Protein AF-A0AAQ3N7V8-F1 (afdb_monomer)

Organism: Vigna mungo (NCBI:txid3915)

Secondary structure (DSSP, 8-state):
-EEEEEE-EETTEE-HHHHHHHHHHHTSS-TT-EEEEEEEE-SHHHHHHHHHHHHH-T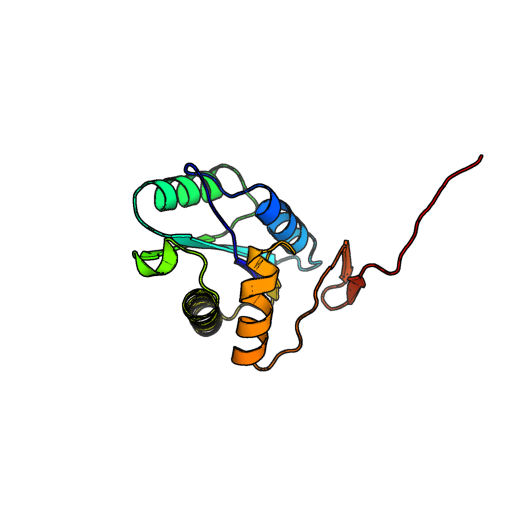TEEEEEEEE-GGGSS--HHHHHHHHHHHHHHH--SEEEE-SSHHHHHHHHHHHHHHT-----SEEEESSSS-EEE----------

pLDDT: mean 84.27, std 18.39, range [25.31, 98.38]

Sequence (143 aa):
GSTLVVAEHEGGVIKPPSLSALAAATCLPDPDSSVSVLLAGSGPSLHQAASHAASSYPSISKVLVADSDKFKNPLAEPWAKLVHLVQHSGGYSHIFAAANSFGKNIMPRVAALLDVSPITDVTGISDSNTFVRYDVLCFLSMF

InterPro domains:
  IPR001308 Electron transfer flavoprotein alpha subunit/FixB [PTHR43153] (2-133)
  IPR014729 Rossmann-like alpha/beta/alpha sandwich fold [G3DSA:3.40.50.620] (1-135)
  IPR014730 Electron transfer flavoprotein, alpha/beta-subunit, N-terminal [PF01012] (3-133)
  IPR014730 Electron transfer flavoprotein, alpha/beta-subunit, N-terminal [SM00893] (3-143)
  IPR033947 Electron transfer flavoprotein, alpha subunit, N-terminal [cd01715] (2-134)

Mean predicted aligned error: 7.11 Å

Nearest PDB structures (foldseek):
  1t9g-assembly1_R  TM=9.586E-01  e=3.175E-08  Homo sapiens
  6fah-assembly1_E  TM=7.220E-01  e=8.122E-03  Acetobacterium woodii DSM 1030
  6dqp-assembly1_A  TM=6.161E-01  e=7.261E-01  Escherichia coli K-12
  8vh8-assembly2_B  TM=5.686E-01  e=1.138E+00  Pasteurella multocida

Solvent-accessible surface area (backbone atoms only — not comparable to full-atom values): 8236 Å² total; per-residue (Å²): 79,40,33,36,29,52,40,51,68,55,97,28,29,66,36,72,62,31,50,57,21,48,53,55,63,68,60,48,84,45,98,64,59,41,32,33,36,40,42,63,17,46,63,69,48,44,58,38,16,47,54,43,44,61,72,74,35,85,73,44,74,41,74,45,76,46,78,35,74,83,36,67,51,92,48,39,69,66,50,20,53,49,53,50,51,51,39,74,76,65,65,50,76,41,80,37,45,23,85,45,74,66,31,65,54,23,47,65,54,31,21,62,76,68,76,48,86,78,85,71,63,65,79,45,68,81,48,87,87,41,69,40,57,84,70,92,74,87,79,80,81,90,122

Foldseek 3Di:
DEEEQEFEFDQLATDPLSVVQVVQQVQAPDPPYAYEYEFEAADDSRVSHQVCCVPVDVSHPYYHYHHDNVPNDLQQVVLLVVVLVCCVVPVGPYYTYGLDPSCVSHVVSNCVSVVHDDDHQFPDDPHNPDTDHDDDDPDDDPD

Structure (mmCIF, N/CA/C/O backbone):
data_AF-A0AAQ3N7V8-F1
#
_entry.id   AF-A0AAQ3N7V8-F1
#
loop_
_atom_site.group_PDB
_atom_site.id
_atom_site.type_symbol
_atom_site.label_atom_id
_atom_site.label_alt_id
_atom_site.label_comp_id
_atom_site.label_asym_id
_atom_site.label_entity_id
_atom_site.label_seq_id
_atom_site.pdbx_PDB_ins_code
_atom_site.Cartn_x
_atom_site.Cartn_y
_atom_site.Cartn_z
_atom_site.occupancy
_atom_site.B_iso_or_equiv
_atom_site.auth_seq_id
_atom_site.auth_comp_id
_atom_site.auth_asym_id
_atom_site.auth_atom_id
_atom_site.pdbx_PDB_model_num
ATOM 1 N N . GLY A 1 1 ? -5.175 -4.094 16.296 1.00 70.12 1 GLY A N 1
ATOM 2 C CA . GLY A 1 1 ? -5.303 -4.534 14.885 1.00 70.12 1 GLY A CA 1
ATOM 3 C C . GLY A 1 1 ? -4.104 -4.059 14.079 1.00 70.12 1 GLY A C 1
ATOM 4 O O . GLY A 1 1 ? -3.515 -3.052 14.434 1.00 70.12 1 GLY A O 1
ATOM 5 N N . SER A 1 2 ? -3.675 -4.747 13.019 1.00 85.88 2 SER A N 1
ATOM 6 C CA . SER A 1 2 ? -2.530 -4.289 12.205 1.00 85.88 2 SER A CA 1
ATOM 7 C C . SER A 1 2 ? -2.995 -3.685 10.880 1.00 85.88 2 SER A C 1
ATOM 9 O O . SER A 1 2 ? -3.843 -4.257 10.189 1.00 85.88 2 SER A O 1
ATOM 11 N N . THR A 1 3 ? -2.424 -2.541 10.512 1.00 91.38 3 THR A N 1
ATOM 12 C CA . THR A 1 3 ? -2.767 -1.801 9.294 1.00 91.38 3 THR A CA 1
ATOM 13 C C . THR A 1 3 ? -1.551 -1.677 8.387 1.00 91.38 3 THR A C 1
ATOM 15 O O . THR A 1 3 ? -0.462 -1.322 8.839 1.00 91.38 3 THR A O 1
ATOM 18 N N . LEU A 1 4 ? -1.739 -1.948 7.098 1.00 94.94 4 LEU A N 1
ATOM 19 C CA . LEU A 1 4 ? -0.735 -1.750 6.061 1.00 94.94 4 LEU A CA 1
ATOM 20 C C . LEU A 1 4 ? -1.053 -0.488 5.261 1.00 94.94 4 LEU A C 1
ATOM 22 O O . LEU A 1 4 ? -2.127 -0.373 4.681 1.00 94.94 4 LEU A O 1
ATOM 26 N N . VAL A 1 5 ? -0.104 0.434 5.167 1.00 96.00 5 VAL A N 1
ATOM 27 C CA . VAL A 1 5 ? -0.179 1.598 4.282 1.00 96.00 5 VAL A CA 1
ATOM 28 C C . VAL A 1 5 ? 0.745 1.358 3.094 1.00 96.00 5 VAL A C 1
ATOM 30 O O . VAL A 1 5 ? 1.958 1.232 3.252 1.00 96.00 5 VAL A O 1
ATOM 33 N N . VAL A 1 6 ? 0.177 1.300 1.894 1.00 97.31 6 VAL A N 1
ATOM 34 C CA . VAL A 1 6 ? 0.920 1.219 0.634 1.00 97.31 6 VAL A CA 1
ATOM 35 C C . VAL A 1 6 ? 1.255 2.643 0.198 1.00 97.31 6 VAL A C 1
ATOM 37 O O . VAL A 1 6 ? 0.356 3.429 -0.116 1.00 97.31 6 VAL A O 1
ATOM 40 N N . ALA A 1 7 ? 2.541 2.988 0.214 1.00 96.56 7 ALA A N 1
ATOM 41 C CA . ALA A 1 7 ? 3.004 4.356 0.021 1.00 96.56 7 ALA A CA 1
ATOM 42 C C . ALA A 1 7 ? 3.915 4.505 -1.202 1.00 96.56 7 ALA A C 1
ATOM 44 O O . ALA A 1 7 ? 4.650 3.596 -1.589 1.00 96.56 7 ALA A O 1
ATOM 45 N N . GLU A 1 8 ? 3.875 5.698 -1.786 1.00 94.81 8 GLU A N 1
ATOM 46 C CA .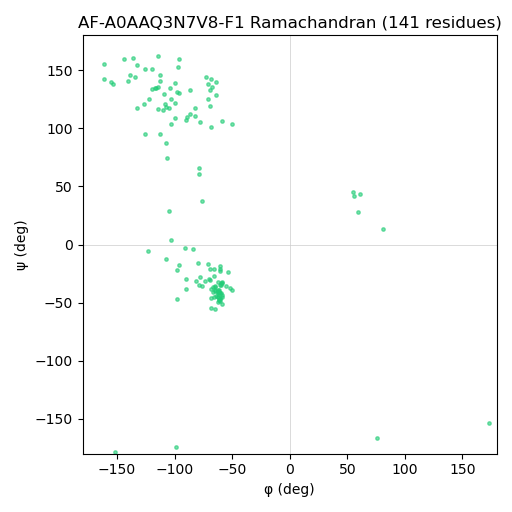 GLU A 1 8 ? 4.786 6.128 -2.838 1.00 94.81 8 GLU A CA 1
ATOM 47 C C . GLU A 1 8 ? 5.926 6.943 -2.242 1.00 94.81 8 GLU A C 1
ATOM 49 O O . GLU A 1 8 ? 5.757 7.636 -1.235 1.00 94.81 8 GLU A O 1
ATOM 54 N N . HIS A 1 9 ? 7.070 6.931 -2.918 1.00 95.94 9 HIS A N 1
ATOM 55 C CA . HIS A 1 9 ? 8.207 7.761 -2.560 1.00 95.94 9 HIS A CA 1
ATOM 56 C C . HIS A 1 9 ? 8.793 8.468 -3.782 1.00 95.94 9 HIS A C 1
ATOM 58 O O . HIS A 1 9 ? 8.673 8.001 -4.913 1.00 95.94 9 HIS A O 1
ATOM 64 N N . GLU A 1 10 ? 9.443 9.601 -3.545 1.00 94.56 10 GLU A N 1
ATOM 65 C CA . GLU A 1 10 ? 10.148 10.393 -4.551 1.00 94.56 10 GLU A CA 1
ATOM 66 C C . GLU A 1 10 ? 11.239 11.207 -3.853 1.00 94.56 10 GLU A C 1
ATOM 68 O O . GLU A 1 10 ? 11.037 11.679 -2.738 1.00 94.56 10 GLU A O 1
ATOM 73 N N . GLY A 1 11 ? 12.422 11.331 -4.461 1.00 94.19 11 GLY A N 1
ATOM 74 C CA . GLY A 1 11 ? 13.503 12.152 -3.898 1.00 94.19 11 GLY A CA 1
ATOM 75 C C . GLY A 1 11 ? 13.970 11.740 -2.494 1.00 94.19 11 GLY A C 1
ATOM 76 O O . GLY A 1 11 ? 14.422 12.587 -1.733 1.00 94.19 11 GLY A O 1
ATOM 77 N N . GLY A 1 12 ? 13.840 10.461 -2.129 1.00 96.69 12 GLY A N 1
ATOM 78 C CA . GLY A 1 12 ? 14.243 9.982 -0.803 1.00 96.69 12 GLY A CA 1
ATOM 79 C C . GLY A 1 12 ? 13.233 10.231 0.318 1.00 96.69 12 GLY A C 1
ATOM 80 O O . GLY A 1 12 ? 13.591 10.064 1.479 1.00 96.69 12 GLY A O 1
ATOM 81 N N . VAL A 1 13 ? 11.988 10.603 0.002 1.00 96.75 13 VAL A N 1
ATOM 82 C CA . VAL A 1 13 ? 10.914 10.816 0.988 1.00 96.75 13 VAL A CA 1
ATOM 83 C C . VAL A 1 13 ? 9.594 10.201 0.525 1.00 96.75 13 VAL A C 1
ATOM 85 O O . VAL A 1 13 ? 9.400 9.947 -0.663 1.00 96.75 13 VAL A O 1
ATOM 88 N N . ILE A 1 14 ? 8.673 9.960 1.461 1.00 95.38 14 ILE A N 1
ATOM 89 C CA . ILE A 1 14 ? 7.299 9.554 1.138 1.00 95.38 14 ILE A CA 1
ATOM 90 C C . ILE A 1 14 ? 6.586 10.721 0.446 1.00 95.38 14 ILE A C 1
ATOM 92 O O . ILE A 1 14 ? 6.676 11.866 0.893 1.00 95.38 14 ILE A O 1
ATOM 96 N N . LYS A 1 15 ? 5.850 10.443 -0.634 1.00 94.69 15 LYS A N 1
ATOM 97 C CA . LYS A 1 15 ? 5.093 11.484 -1.336 1.00 94.69 15 LYS A CA 1
ATOM 98 C C . LYS A 1 15 ? 3.935 11.986 -0.463 1.00 94.69 15 LYS A C 1
ATOM 100 O O . LYS A 1 15 ? 3.249 11.171 0.157 1.00 94.69 15 LYS A O 1
ATOM 105 N N . PRO A 1 16 ? 3.620 13.295 -0.486 1.00 92.00 16 PRO A N 1
ATOM 106 C CA . PRO A 1 16 ? 2.562 13.870 0.346 1.00 92.00 16 PRO A CA 1
ATOM 107 C C . PRO A 1 16 ? 1.201 13.147 0.296 1.00 92.00 16 PRO A C 1
ATOM 109 O O . PRO A 1 16 ? 0.610 12.969 1.359 1.00 92.00 16 PRO A O 1
ATOM 112 N N . PRO A 1 17 ? 0.700 12.647 -0.858 1.00 89.75 17 PRO A N 1
ATOM 113 C CA . PRO A 1 17 ? -0.573 11.921 -0.894 1.00 89.75 17 PRO A CA 1
ATOM 114 C C . PRO A 1 17 ? -0.612 10.671 -0.003 1.00 89.75 17 PRO A C 1
ATOM 116 O O . PRO A 1 17 ? -1.658 10.342 0.553 1.00 89.75 17 PRO A O 1
ATOM 119 N N . SER A 1 18 ? 0.516 9.977 0.174 1.00 92.31 18 SER A N 1
ATOM 120 C CA . SER A 1 18 ? 0.593 8.793 1.036 1.00 92.31 18 SER A CA 1
ATOM 121 C C . SER A 1 18 ? 0.453 9.136 2.523 1.00 92.31 18 SER A C 1
ATOM 123 O O . SER A 1 18 ? 0.048 8.278 3.305 1.00 92.31 18 SER A O 1
ATOM 125 N N . LEU A 1 19 ? 0.705 10.389 2.916 1.00 90.69 19 LEU A N 1
ATOM 126 C CA . LEU A 1 19 ? 0.503 10.847 4.292 1.00 90.69 19 LEU A CA 1
ATOM 127 C C . LEU A 1 19 ? -0.980 10.904 4.665 1.00 90.69 19 LEU A C 1
ATOM 129 O O . LEU A 1 19 ? -1.320 10.644 5.814 1.00 90.69 19 LEU A O 1
ATOM 133 N N . SER A 1 20 ? -1.875 11.161 3.707 1.00 89.19 20 SER A N 1
ATOM 134 C CA . SER A 1 20 ? -3.321 11.088 3.949 1.00 89.19 20 SER A CA 1
ATOM 135 C C . SER A 1 20 ? -3.768 9.661 4.276 1.00 89.19 20 SER A C 1
ATOM 137 O O . SER A 1 20 ? -4.585 9.462 5.170 1.00 89.19 20 SER A O 1
ATOM 139 N N . ALA A 1 21 ? -3.196 8.658 3.601 1.00 89.00 21 ALA A N 1
ATOM 140 C CA . ALA A 1 21 ? -3.457 7.251 3.904 1.00 89.00 21 ALA A CA 1
ATOM 141 C C . ALA A 1 21 ? -2.883 6.842 5.270 1.00 89.00 21 ALA A C 1
ATOM 143 O O . ALA A 1 21 ? -3.533 6.112 6.014 1.00 89.00 21 ALA A O 1
ATOM 144 N N . LEU A 1 22 ? -1.697 7.352 5.622 1.00 90.56 22 LEU A N 1
ATOM 145 C CA . LEU A 1 22 ? -1.104 7.160 6.946 1.00 90.56 22 LEU A CA 1
ATOM 146 C C . LEU A 1 22 ? -1.966 7.783 8.053 1.00 90.56 22 LEU A C 1
ATOM 148 O O . LEU A 1 22 ? -2.229 7.129 9.056 1.00 90.56 22 LEU A O 1
ATOM 152 N N . ALA A 1 23 ? -2.449 9.011 7.857 1.00 88.69 23 ALA A N 1
ATOM 153 C CA . ALA A 1 23 ? -3.343 9.672 8.803 1.00 88.69 23 ALA A CA 1
ATOM 154 C C . ALA A 1 23 ? -4.647 8.880 8.985 1.00 88.69 23 ALA A C 1
ATOM 156 O O . ALA A 1 23 ? -5.044 8.601 10.114 1.00 88.69 23 ALA A O 1
ATOM 157 N N . ALA A 1 24 ? -5.263 8.427 7.888 1.00 85.62 24 ALA A N 1
ATOM 158 C CA . ALA A 1 24 ? -6.453 7.582 7.948 1.00 85.62 24 ALA A CA 1
ATOM 159 C C . ALA A 1 24 ? -6.198 6.280 8.728 1.00 85.62 24 ALA A C 1
ATOM 161 O O . ALA A 1 24 ? -6.992 5.921 9.593 1.00 85.62 24 ALA A O 1
ATOM 162 N N . ALA A 1 25 ? -5.059 5.619 8.501 1.00 86.88 25 ALA A N 1
ATOM 163 C CA . ALA A 1 25 ? -4.684 4.411 9.235 1.00 86.88 25 ALA A CA 1
ATOM 164 C C . ALA A 1 25 ? -4.599 4.634 10.757 1.00 86.88 25 ALA A C 1
ATOM 166 O O . ALA A 1 25 ? -4.934 3.728 11.517 1.00 86.88 25 ALA A O 1
ATOM 167 N N . THR A 1 26 ? -4.193 5.830 11.202 1.00 85.12 26 THR A N 1
ATOM 168 C CA . THR A 1 26 ? -4.128 6.188 12.634 1.00 85.12 26 THR A CA 1
ATOM 169 C C . THR A 1 26 ? -5.471 6.578 13.249 1.00 85.12 26 THR A C 1
ATOM 171 O O . THR A 1 26 ? -5.591 6.606 14.468 1.00 85.12 26 THR A O 1
ATOM 174 N N . CYS A 1 27 ? -6.487 6.875 12.434 1.00 82.25 27 CYS A N 1
ATOM 175 C CA . CYS A 1 27 ? -7.825 7.222 12.916 1.00 82.25 27 CYS A CA 1
ATOM 176 C C . CYS A 1 27 ? -8.697 5.996 13.225 1.00 82.25 27 CYS A C 1
ATOM 178 O O . CYS A 1 27 ? -9.823 6.162 13.689 1.00 82.25 27 CYS A O 1
ATOM 180 N N . LEU A 1 28 ? -8.216 4.777 12.960 1.00 77.00 28 LEU A N 1
ATOM 181 C CA . LEU A 1 28 ? -8.953 3.566 13.304 1.00 77.00 28 LEU A CA 1
ATOM 182 C C . LEU A 1 28 ? -9.100 3.452 14.835 1.00 77.00 28 LEU A C 1
ATOM 184 O O . LEU A 1 28 ? -8.095 3.531 15.543 1.00 77.00 28 LEU A O 1
ATOM 188 N N . PRO A 1 29 ? -10.323 3.248 15.361 1.00 62.56 29 PRO A N 1
ATOM 189 C CA . PRO A 1 29 ? -10.587 3.201 16.798 1.00 62.56 29 PRO A CA 1
ATOM 190 C C . PRO A 1 29 ? -10.196 1.838 17.390 1.00 62.56 29 PRO A C 1
ATOM 192 O O . PRO A 1 29 ? -11.044 1.065 17.829 1.00 62.56 29 PRO A O 1
ATOM 195 N N . ASP A 1 30 ? -8.901 1.529 17.374 1.00 70.56 30 ASP A N 1
ATOM 196 C CA . ASP A 1 30 ? -8.327 0.312 17.949 1.00 70.56 30 ASP A CA 1
ATOM 197 C C . ASP A 1 30 ? -7.093 0.679 18.802 1.00 70.56 30 ASP A C 1
ATOM 199 O O . ASP A 1 30 ? -6.121 1.224 18.262 1.00 70.56 30 ASP A O 1
ATOM 203 N N . PRO A 1 31 ? -7.122 0.421 20.126 1.00 62.53 31 PRO A N 1
ATOM 204 C CA . PRO A 1 31 ? -6.044 0.792 21.045 1.00 62.53 31 PRO A CA 1
ATOM 205 C C . PRO A 1 31 ? -4.731 0.039 20.783 1.00 62.53 31 PRO A C 1
ATOM 207 O O . PRO A 1 31 ? -3.673 0.551 21.135 1.00 62.53 31 PRO A O 1
ATOM 210 N N . ASP A 1 32 ? -4.786 -1.116 20.111 1.00 67.94 32 ASP A N 1
ATOM 211 C CA . ASP A 1 32 ? -3.620 -1.909 19.704 1.00 67.94 32 ASP A CA 1
ATOM 212 C C . ASP A 1 32 ? -3.356 -1.765 18.193 1.00 67.94 32 ASP A C 1
ATOM 214 O O . ASP A 1 32 ? -2.896 -2.700 17.520 1.00 67.94 32 ASP A O 1
ATOM 218 N N . SER A 1 33 ? -3.721 -0.616 17.612 1.00 74.75 33 SER A N 1
ATOM 219 C CA . SER A 1 33 ? -3.454 -0.323 16.206 1.00 74.75 33 SER A CA 1
ATOM 220 C C . SER A 1 33 ? -1.958 -0.119 15.958 1.00 74.75 33 SER A C 1
ATOM 222 O O . SER A 1 33 ? -1.322 0.775 16.509 1.00 74.75 33 SER A O 1
ATOM 224 N N . SER A 1 34 ? -1.374 -0.958 15.101 1.00 90.00 34 SER A N 1
ATOM 225 C CA . SER A 1 34 ? -0.001 -0.779 14.610 1.00 90.00 34 SER A CA 1
ATOM 226 C C . SER A 1 34 ? -0.018 -0.492 13.119 1.00 90.00 34 SER A C 1
ATOM 228 O O . SER A 1 34 ? -0.723 -1.158 12.355 1.00 90.00 34 SER A O 1
ATOM 230 N N . VAL A 1 35 ? 0.772 0.493 12.692 1.00 93.94 35 VAL A N 1
ATOM 231 C CA . VAL A 1 35 ? 0.845 0.886 11.284 1.00 93.94 35 VAL A CA 1
ATOM 232 C C . VAL A 1 35 ? 2.170 0.434 10.693 1.00 93.94 35 VAL A C 1
ATOM 234 O O . VAL A 1 35 ? 3.247 0.847 11.119 1.00 93.94 35 VAL A O 1
ATOM 237 N N . SER A 1 36 ? 2.092 -0.426 9.683 1.00 96.69 36 SER A N 1
ATOM 238 C CA . SER A 1 36 ? 3.216 -0.749 8.811 1.00 96.69 36 SER A CA 1
ATOM 239 C C . SER A 1 36 ? 3.106 0.040 7.514 1.00 96.69 36 SER A C 1
ATOM 241 O O . SER A 1 36 ? 2.025 0.131 6.942 1.00 96.69 36 SER A O 1
ATOM 243 N N . VAL A 1 37 ? 4.222 0.555 7.009 1.00 97.88 37 VAL A N 1
ATOM 244 C CA . VAL A 1 37 ? 4.289 1.201 5.692 1.00 97.88 37 VAL A CA 1
ATOM 245 C C . VAL A 1 37 ? 5.071 0.319 4.733 1.00 97.88 37 VAL A C 1
ATOM 247 O O . VAL A 1 37 ? 6.177 -0.102 5.055 1.00 97.88 37 VAL A O 1
ATOM 250 N N . LEU A 1 38 ? 4.516 0.053 3.553 1.00 98.38 38 LEU A N 1
ATOM 251 C CA . LEU A 1 38 ? 5.200 -0.620 2.454 1.00 98.38 38 LEU A CA 1
ATOM 252 C C . LEU A 1 38 ? 5.682 0.404 1.429 1.00 98.38 38 LEU A C 1
ATOM 254 O O . LEU A 1 38 ? 4.875 1.123 0.840 1.00 98.38 38 LEU A O 1
ATOM 258 N N . LEU A 1 39 ? 6.992 0.401 1.187 1.00 98.19 39 LEU A N 1
ATOM 259 C CA . LEU A 1 39 ? 7.650 1.127 0.107 1.00 98.19 39 LEU A CA 1
ATOM 260 C C . LEU A 1 39 ? 8.288 0.129 -0.857 1.00 98.19 39 LEU A C 1
ATOM 262 O O . LEU A 1 39 ? 8.968 -0.810 -0.439 1.00 98.19 39 LEU A O 1
ATOM 266 N N . ALA A 1 40 ? 8.102 0.350 -2.153 1.00 97.88 40 ALA A N 1
ATOM 267 C CA . ALA A 1 40 ? 8.768 -0.419 -3.192 1.00 97.88 40 ALA A CA 1
ATOM 268 C C . ALA A 1 40 ? 9.320 0.516 -4.262 1.00 97.88 40 ALA A C 1
ATOM 270 O O . ALA A 1 40 ? 8.712 1.534 -4.587 1.00 97.88 40 ALA A O 1
ATOM 271 N N . GLY A 1 41 ? 10.478 0.158 -4.796 1.00 96.50 41 GLY A N 1
ATOM 272 C CA . GLY A 1 41 ? 11.223 0.977 -5.740 1.00 96.50 41 GLY A CA 1
ATOM 273 C C . GLY A 1 41 ? 12.578 0.347 -6.011 1.00 96.50 41 GLY A C 1
ATOM 274 O O . GLY A 1 41 ? 12.744 -0.859 -5.840 1.00 96.50 41 GLY A O 1
ATOM 275 N N . SER A 1 42 ? 13.560 1.161 -6.386 1.00 95.38 42 SER A N 1
ATOM 276 C CA . SER A 1 42 ? 14.929 0.681 -6.573 1.00 95.38 42 SER A CA 1
ATOM 277 C C . SER A 1 42 ? 15.968 1.667 -6.065 1.00 95.38 42 SER A C 1
ATOM 279 O O . SER A 1 42 ? 15.869 2.869 -6.340 1.00 95.38 42 SER A O 1
ATOM 281 N N . GLY A 1 43 ? 17.024 1.143 -5.452 1.00 95.06 43 GLY A N 1
ATOM 282 C CA . GLY A 1 43 ? 18.249 1.893 -5.200 1.00 95.06 43 GLY A CA 1
ATOM 283 C C . GLY A 1 43 ? 18.167 2.896 -4.041 1.00 95.06 43 GLY A C 1
ATOM 284 O O . GLY A 1 43 ? 17.241 2.861 -3.230 1.00 95.06 43 GLY A O 1
ATOM 285 N N . PRO A 1 44 ? 19.148 3.811 -3.924 1.00 96.00 44 PRO A N 1
ATOM 286 C CA . PRO A 1 44 ? 19.369 4.585 -2.699 1.00 96.00 44 PRO A CA 1
ATOM 287 C C . PRO A 1 44 ? 18.188 5.461 -2.274 1.00 96.00 44 PRO A C 1
ATOM 289 O O . PRO A 1 44 ? 17.921 5.593 -1.081 1.00 96.00 44 PRO A O 1
ATOM 292 N N . SER A 1 45 ? 17.444 6.015 -3.237 1.00 96.00 45 SER A N 1
ATOM 293 C CA . SER A 1 45 ? 16.255 6.825 -2.949 1.00 96.00 45 SER A CA 1
ATOM 294 C C . SER A 1 45 ? 15.188 6.042 -2.179 1.00 96.00 45 SER A C 1
ATOM 296 O O . SER A 1 45 ? 14.470 6.648 -1.389 1.00 96.00 45 SER A O 1
ATOM 298 N N . LEU A 1 46 ? 15.040 4.736 -2.408 1.00 97.75 46 LEU A N 1
ATOM 299 C CA . LEU A 1 46 ? 14.061 3.922 -1.687 1.00 97.75 46 LEU A CA 1
ATOM 300 C C . LEU A 1 46 ? 14.461 3.779 -0.212 1.00 97.75 46 LEU A C 1
ATOM 302 O O . LEU A 1 46 ? 13.644 3.986 0.682 1.00 97.75 46 LEU A O 1
ATOM 306 N N . HIS A 1 47 ? 15.733 3.478 0.049 1.00 97.69 47 HIS A N 1
ATOM 307 C CA . HIS A 1 47 ? 16.259 3.315 1.411 1.00 97.69 47 HIS A CA 1
ATOM 308 C C . HIS A 1 47 ? 16.257 4.623 2.199 1.00 97.69 47 HIS A C 1
ATOM 310 O O . HIS A 1 47 ? 15.961 4.630 3.395 1.00 97.69 47 HIS A O 1
ATOM 316 N N . GLN A 1 48 ? 16.536 5.741 1.524 1.00 98.06 48 GLN A N 1
ATOM 317 C CA . GLN A 1 48 ? 16.379 7.077 2.097 1.00 98.06 48 GLN A CA 1
ATOM 318 C C . GLN A 1 48 ? 14.924 7.336 2.489 1.00 98.06 48 GLN A C 1
ATOM 320 O O . GLN A 1 48 ? 14.677 7.723 3.627 1.00 98.06 48 GLN A O 1
ATOM 325 N N . ALA A 1 49 ? 13.967 7.026 1.607 1.00 97.94 49 ALA A N 1
ATOM 326 C CA . ALA A 1 49 ? 12.545 7.183 1.906 1.00 97.94 49 ALA A CA 1
ATOM 327 C C . ALA A 1 49 ? 12.104 6.318 3.087 1.00 97.94 49 ALA A C 1
ATOM 329 O O . ALA A 1 49 ? 11.372 6.794 3.951 1.00 97.94 49 ALA A O 1
ATOM 330 N N . ALA A 1 50 ? 12.597 5.082 3.171 1.00 97.94 50 ALA A N 1
ATOM 331 C CA . ALA A 1 50 ? 12.317 4.195 4.293 1.00 97.94 50 ALA A CA 1
ATOM 332 C C . ALA A 1 50 ? 12.878 4.729 5.619 1.00 97.94 50 ALA A C 1
ATOM 334 O O . ALA A 1 50 ? 12.183 4.737 6.635 1.00 97.94 50 ALA A O 1
ATOM 335 N N . SER A 1 51 ? 14.114 5.228 5.600 1.00 97.75 51 SER A N 1
ATOM 336 C CA . SER A 1 51 ? 14.771 5.805 6.779 1.00 97.75 51 SER A CA 1
ATOM 337 C C . SER A 1 51 ? 14.089 7.101 7.224 1.00 97.75 51 SER A C 1
ATOM 339 O O . SER A 1 51 ? 13.866 7.326 8.415 1.00 97.75 51 SER A O 1
ATOM 341 N N . HIS A 1 52 ? 13.707 7.944 6.263 1.00 97.25 52 HIS A N 1
ATOM 342 C CA . HIS A 1 52 ? 12.951 9.164 6.513 1.00 97.25 52 HIS A CA 1
ATOM 343 C C . HIS A 1 52 ? 11.581 8.845 7.115 1.00 97.25 52 HIS A C 1
ATOM 345 O O . HIS A 1 52 ? 11.201 9.451 8.113 1.00 97.25 52 HIS A O 1
ATOM 351 N N . ALA A 1 53 ? 10.876 7.853 6.567 1.00 96.88 53 ALA A N 1
ATOM 352 C CA . ALA A 1 53 ? 9.583 7.420 7.073 1.00 96.88 53 ALA A CA 1
ATOM 353 C C . ALA A 1 53 ? 9.664 6.970 8.539 1.00 96.88 53 ALA A C 1
ATOM 355 O O . ALA A 1 53 ? 8.919 7.468 9.379 1.00 96.88 53 ALA A O 1
ATOM 356 N N . ALA A 1 54 ? 10.614 6.083 8.847 1.00 96.44 54 ALA A N 1
ATOM 357 C CA . ALA A 1 54 ? 10.806 5.547 10.193 1.00 96.44 54 ALA A CA 1
ATOM 358 C C . ALA A 1 54 ? 11.178 6.623 11.228 1.00 96.44 54 ALA A C 1
ATOM 360 O O . ALA A 1 54 ? 10.814 6.503 12.393 1.00 96.44 54 ALA A O 1
ATOM 361 N N . SER A 1 55 ? 11.908 7.665 10.821 1.00 95.94 55 SER A N 1
ATOM 362 C CA . SER A 1 55 ? 12.365 8.726 11.730 1.00 95.94 55 SER A CA 1
ATOM 363 C C . SER A 1 55 ? 11.396 9.901 11.859 1.00 95.94 55 SER A C 1
ATOM 365 O O . SER A 1 55 ? 11.355 10.538 12.908 1.00 95.94 55 SER A O 1
ATOM 367 N N . SER A 1 56 ? 10.622 10.200 10.814 1.00 94.94 56 SER A N 1
ATOM 368 C CA . SER A 1 56 ? 9.795 11.415 10.755 1.00 94.94 56 SER A CA 1
ATOM 369 C C . SER A 1 56 ? 8.344 11.188 11.172 1.00 94.94 56 SER A C 1
ATOM 371 O O . SER A 1 56 ? 7.654 12.154 11.493 1.00 94.94 56 SER A O 1
ATOM 373 N N . TYR A 1 57 ? 7.872 9.937 11.191 1.00 94.00 57 TYR A N 1
ATOM 374 C CA . TYR A 1 57 ? 6.483 9.610 11.520 1.00 94.00 57 TYR A CA 1
ATOM 375 C C . TYR A 1 57 ? 6.417 8.582 12.658 1.00 94.00 57 TYR A C 1
ATOM 377 O O . TYR A 1 57 ? 6.444 7.378 12.402 1.00 94.00 57 TYR A O 1
ATOM 385 N N . PRO A 1 58 ? 6.270 9.034 13.918 1.00 90.94 58 PRO A N 1
ATOM 386 C CA . PRO A 1 58 ? 6.227 8.152 15.088 1.00 90.94 58 PRO A CA 1
ATOM 387 C C . PRO A 1 58 ? 5.082 7.131 15.080 1.00 90.94 58 PRO A C 1
ATOM 389 O O . PRO A 1 58 ? 5.148 6.126 15.779 1.00 90.94 58 PRO A O 1
ATOM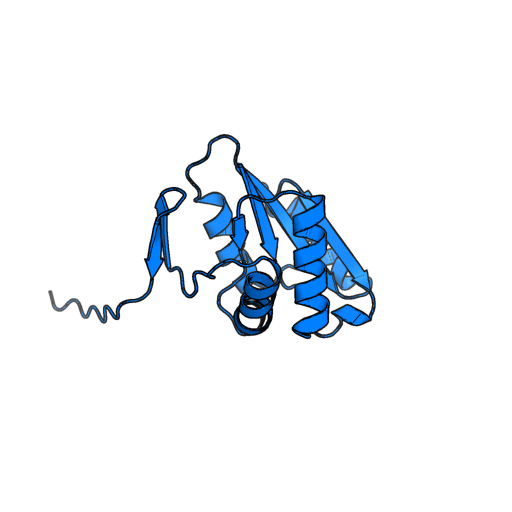 392 N N . SER A 1 59 ? 4.025 7.381 14.301 1.00 90.31 59 SER A N 1
ATOM 393 C CA . SER A 1 59 ? 2.906 6.451 14.133 1.00 90.31 59 SER A CA 1
ATOM 394 C C . SER A 1 59 ? 3.268 5.203 13.323 1.00 90.31 59 SER A C 1
ATOM 396 O O . SER A 1 59 ? 2.533 4.218 13.370 1.00 90.31 59 SER A O 1
ATOM 398 N N . ILE A 1 60 ? 4.384 5.215 12.584 1.00 95.56 60 ILE A N 1
ATOM 399 C CA . ILE A 1 60 ? 4.849 4.064 11.811 1.00 95.56 60 ILE A CA 1
ATOM 400 C C . ILE A 1 60 ? 5.603 3.109 12.737 1.00 95.56 60 ILE A C 1
ATOM 402 O O . ILE A 1 60 ? 6.727 3.369 13.152 1.00 95.56 60 ILE A O 1
ATOM 406 N N . SER A 1 61 ? 5.012 1.947 13.001 1.00 94.94 61 SER A N 1
ATOM 407 C CA . SER A 1 61 ? 5.635 0.886 13.798 1.00 94.94 61 SER A CA 1
ATOM 408 C C . SER A 1 61 ? 6.674 0.089 13.004 1.00 94.94 61 SER A C 1
ATOM 410 O O . SER A 1 61 ? 7.596 -0.484 13.582 1.00 94.94 61 SER A O 1
ATOM 412 N N . LYS A 1 62 ? 6.514 -0.002 11.677 1.00 95.88 62 LYS A N 1
ATOM 413 C CA . LYS A 1 62 ? 7.396 -0.792 10.807 1.00 95.88 62 LYS A CA 1
ATOM 414 C C . LYS A 1 62 ? 7.422 -0.246 9.385 1.00 95.88 62 LYS A C 1
ATOM 416 O O . LYS A 1 62 ? 6.373 0.038 8.814 1.00 95.88 62 LYS A O 1
ATOM 421 N N . VAL A 1 63 ? 8.606 -0.189 8.778 1.00 97.94 63 VAL A N 1
ATOM 422 C CA . VAL A 1 63 ? 8.761 0.084 7.343 1.00 97.94 63 VAL A CA 1
ATOM 423 C C . VAL A 1 63 ? 9.192 -1.197 6.633 1.00 97.94 63 VAL A C 1
ATOM 425 O O . VAL A 1 63 ? 10.216 -1.791 6.960 1.00 97.94 63 VAL A O 1
ATOM 428 N N . LEU A 1 64 ? 8.385 -1.638 5.674 1.00 98.25 64 LEU A N 1
ATOM 429 C CA . LEU A 1 64 ? 8.669 -2.740 4.767 1.00 98.25 64 LEU A CA 1
ATOM 430 C C . LEU A 1 64 ? 9.221 -2.169 3.465 1.00 98.25 64 LEU A C 1
ATOM 432 O O . LEU A 1 64 ? 8.630 -1.259 2.885 1.00 98.25 64 LEU A O 1
ATOM 436 N N . VAL A 1 65 ? 10.338 -2.722 3.001 1.00 98.12 65 VAL A N 1
ATOM 437 C CA . VAL A 1 65 ? 11.039 -2.242 1.809 1.00 98.12 65 VAL A CA 1
ATOM 438 C C . VAL A 1 65 ? 11.155 -3.373 0.799 1.00 98.12 65 VAL A C 1
ATOM 440 O O . VAL A 1 65 ? 11.688 -4.436 1.114 1.00 98.12 65 VAL A O 1
ATOM 443 N N . ALA A 1 66 ? 10.679 -3.134 -0.419 1.00 97.81 66 ALA A N 1
ATOM 444 C CA . ALA A 1 66 ? 10.871 -4.020 -1.559 1.00 97.81 66 ALA A CA 1
ATOM 445 C C . ALA A 1 66 ? 11.768 -3.333 -2.600 1.00 97.81 66 ALA A C 1
ATOM 447 O O . ALA A 1 66 ? 11.300 -2.549 -3.426 1.00 97.81 66 ALA A O 1
ATOM 448 N N . ASP A 1 67 ? 13.067 -3.627 -2.537 1.00 97.31 67 ASP A N 1
ATOM 449 C CA . ASP A 1 67 ? 14.072 -3.088 -3.456 1.00 97.31 67 ASP A CA 1
ATOM 450 C C . ASP A 1 67 ? 14.231 -4.001 -4.677 1.00 97.31 67 ASP A C 1
ATOM 452 O O . ASP A 1 67 ? 14.751 -5.116 -4.593 1.00 97.31 67 ASP A O 1
ATOM 456 N N . SER A 1 68 ? 13.716 -3.550 -5.817 1.00 96.88 68 SER A N 1
ATOM 457 C CA . SER A 1 68 ? 13.873 -4.223 -7.099 1.00 96.88 68 SER A CA 1
ATOM 458 C C . SER A 1 68 ? 13.586 -3.269 -8.249 1.00 96.88 68 SER A C 1
ATOM 460 O O . SER A 1 68 ? 12.598 -2.537 -8.245 1.00 96.88 68 SER A O 1
ATOM 462 N N . ASP A 1 69 ? 14.357 -3.393 -9.326 1.00 94.44 69 ASP A N 1
ATOM 463 C CA . ASP A 1 69 ? 14.126 -2.672 -10.582 1.00 94.44 69 ASP A CA 1
ATOM 464 C C . ASP A 1 69 ? 12.710 -2.849 -11.155 1.00 94.44 69 ASP A C 1
ATOM 466 O O . ASP A 1 69 ? 12.217 -1.975 -11.867 1.00 94.44 69 ASP A O 1
ATOM 470 N N . LYS A 1 70 ? 12.017 -3.938 -10.795 1.00 94.69 70 LYS A N 1
ATOM 471 C CA . LYS A 1 70 ? 10.611 -4.181 -11.160 1.00 94.69 70 LYS A CA 1
ATOM 472 C C . LYS A 1 70 ? 9.648 -3.116 -10.625 1.00 94.69 70 LYS A C 1
ATOM 474 O O . LYS A 1 70 ? 8.567 -2.960 -11.186 1.00 94.69 70 LYS A O 1
ATOM 479 N N . PHE A 1 71 ? 10.026 -2.405 -9.564 1.00 95.31 71 PHE A N 1
ATOM 480 C CA . PHE A 1 71 ? 9.211 -1.377 -8.918 1.00 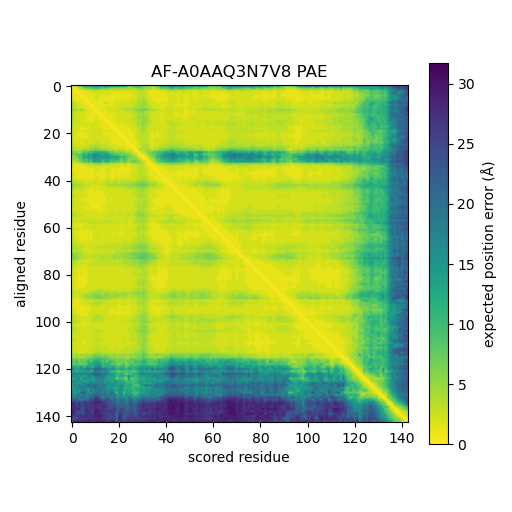95.31 71 PHE A CA 1
ATOM 481 C C . PHE A 1 71 ? 9.642 0.050 -9.273 1.00 95.31 71 PHE A C 1
ATOM 483 O O . PHE A 1 71 ? 9.034 0.992 -8.774 1.00 95.31 71 PHE A O 1
ATOM 490 N N . LYS A 1 72 ? 10.633 0.234 -10.167 1.00 88.50 72 LYS A N 1
ATOM 491 C CA . LYS A 1 72 ? 11.024 1.562 -10.692 1.00 88.50 72 LYS A CA 1
ATOM 492 C C . LYS A 1 72 ? 9.830 2.344 -11.232 1.00 88.50 72 LYS A C 1
ATOM 494 O O . LYS A 1 72 ? 9.752 3.551 -11.050 1.00 88.50 72 LYS A O 1
ATOM 499 N N . ASN A 1 73 ? 8.906 1.636 -11.877 1.00 89.50 73 ASN A N 1
ATOM 500 C CA . ASN A 1 73 ? 7.636 2.182 -12.328 1.00 89.50 73 ASN A CA 1
ATOM 501 C C . ASN A 1 73 ? 6.492 1.539 -11.531 1.00 89.50 73 ASN A C 1
ATOM 503 O O . ASN A 1 73 ? 6.517 0.320 -11.317 1.00 89.50 73 ASN A O 1
ATOM 507 N N . PRO A 1 74 ? 5.453 2.300 -11.143 1.00 88.44 74 PRO A N 1
ATOM 508 C CA . PRO A 1 74 ? 4.330 1.783 -10.370 1.00 88.44 74 PRO A CA 1
ATOM 509 C C . PRO A 1 74 ? 3.325 1.005 -11.234 1.00 88.44 74 PRO A C 1
ATOM 511 O O . PRO A 1 74 ? 2.154 1.364 -11.363 1.00 88.44 74 PRO A O 1
ATOM 514 N N . LEU A 1 75 ? 3.789 -0.076 -11.863 1.00 94.94 75 LEU A N 1
ATOM 515 C CA . LEU A 1 75 ? 2.943 -0.957 -12.662 1.00 94.94 75 LEU A CA 1
ATOM 516 C C . LEU A 1 75 ? 1.983 -1.736 -11.753 1.00 94.94 75 LEU A C 1
ATOM 518 O O . LEU A 1 75 ? 2.403 -2.336 -10.763 1.00 94.94 75 LEU A O 1
ATOM 522 N N . ALA A 1 76 ? 0.701 -1.774 -12.123 1.00 93.38 76 ALA A N 1
ATOM 523 C CA . ALA A 1 76 ? -0.357 -2.344 -11.288 1.00 93.38 76 ALA A CA 1
ATOM 524 C C . ALA A 1 76 ? -0.138 -3.827 -10.953 1.00 93.38 76 ALA A C 1
ATOM 526 O O . ALA A 1 76 ? -0.361 -4.251 -9.824 1.00 93.38 76 ALA A O 1
ATOM 527 N N . GLU A 1 77 ? 0.302 -4.631 -11.924 1.00 95.50 77 GLU A N 1
ATOM 528 C CA . GLU A 1 77 ? 0.477 -6.074 -11.739 1.00 95.50 77 GLU A CA 1
ATOM 529 C C . GLU A 1 77 ? 1.567 -6.444 -10.712 1.00 95.50 77 GLU A C 1
ATOM 531 O O . GLU A 1 77 ? 1.242 -7.175 -9.770 1.00 95.50 77 GLU A O 1
ATOM 536 N N . PRO A 1 78 ? 2.833 -5.986 -10.832 1.00 96.69 78 PRO A N 1
ATOM 537 C CA . PRO A 1 78 ? 3.863 -6.328 -9.853 1.00 96.69 78 PRO A CA 1
ATOM 538 C C . PRO A 1 78 ? 3.561 -5.751 -8.468 1.00 96.69 78 PRO A C 1
ATOM 540 O O . PRO A 1 78 ? 3.794 -6.434 -7.471 1.00 96.69 78 PRO A O 1
ATOM 543 N N . TRP A 1 79 ? 2.995 -4.544 -8.389 1.00 97.44 79 TRP A N 1
ATOM 544 C CA . TRP A 1 79 ? 2.598 -3.952 -7.113 1.00 97.44 79 TRP A CA 1
ATOM 545 C C . TRP A 1 79 ? 1.474 -4.729 -6.434 1.00 97.44 79 TRP A C 1
ATOM 547 O O . TRP A 1 79 ? 1.574 -5.022 -5.246 1.00 97.44 79 TRP A O 1
ATOM 557 N N . ALA A 1 80 ? 0.436 -5.129 -7.171 1.00 96.31 80 ALA A N 1
ATOM 558 C CA . ALA A 1 80 ? -0.660 -5.894 -6.587 1.00 96.31 80 ALA A CA 1
ATOM 559 C C . ALA A 1 80 ? -0.188 -7.252 -6.043 1.00 96.31 80 ALA A C 1
ATOM 561 O O . ALA A 1 80 ? -0.574 -7.643 -4.943 1.00 96.31 80 ALA A O 1
ATOM 562 N N . LYS A 1 81 ? 0.708 -7.936 -6.771 1.00 97.25 81 LYS A N 1
ATOM 563 C CA . LYS A 1 81 ? 1.343 -9.183 -6.311 1.00 97.25 81 LYS A CA 1
ATOM 564 C C . LYS A 1 81 ? 2.186 -8.971 -5.052 1.00 97.25 81 LYS A C 1
ATOM 566 O O . LYS A 1 81 ? 2.137 -9.802 -4.149 1.00 97.25 81 LYS A O 1
ATOM 571 N N . LEU A 1 82 ? 2.936 -7.869 -4.978 1.00 97.75 82 LEU A N 1
ATOM 572 C CA . LEU A 1 82 ? 3.721 -7.520 -3.795 1.00 97.75 82 LEU A CA 1
ATOM 573 C C . LEU A 1 82 ? 2.822 -7.286 -2.576 1.00 97.75 82 LEU A C 1
ATOM 575 O O . LEU A 1 82 ? 3.067 -7.870 -1.525 1.00 97.75 82 LEU A O 1
ATOM 579 N N . VAL A 1 83 ? 1.774 -6.470 -2.717 1.00 96.81 83 VAL A N 1
ATOM 580 C CA . VAL A 1 83 ? 0.839 -6.183 -1.618 1.00 96.81 83 VAL A CA 1
ATOM 581 C C . VAL A 1 83 ? 0.136 -7.462 -1.163 1.00 96.81 83 VAL A C 1
ATOM 583 O O . VAL A 1 83 ? 0.061 -7.710 0.035 1.00 96.81 83 VAL A O 1
ATOM 586 N N . HIS A 1 84 ? -0.304 -8.316 -2.095 1.00 95.88 84 HIS A N 1
ATOM 587 C CA . HIS A 1 84 ? -0.884 -9.622 -1.770 1.00 95.88 84 HIS A CA 1
ATOM 588 C C . HIS A 1 84 ? 0.095 -10.512 -0.984 1.00 95.88 84 HIS A C 1
ATOM 590 O O . HIS A 1 84 ? -0.286 -11.122 0.013 1.00 95.88 84 HIS A O 1
ATOM 596 N N . LEU A 1 85 ? 1.365 -10.579 -1.399 1.00 96.81 85 LEU A N 1
ATOM 597 C CA . LEU A 1 85 ? 2.397 -11.338 -0.686 1.00 96.81 85 LEU A CA 1
ATOM 598 C C . LEU A 1 85 ? 2.595 -10.804 0.737 1.00 96.81 85 LEU A C 1
ATOM 600 O O . LEU A 1 85 ? 2.576 -11.578 1.692 1.00 96.81 85 LEU A O 1
ATOM 604 N N . VAL A 1 86 ? 2.739 -9.486 0.884 1.00 96.38 86 VAL A N 1
ATOM 605 C CA . VAL A 1 86 ? 2.900 -8.830 2.189 1.00 96.38 86 VAL A CA 1
ATOM 606 C C . VAL A 1 86 ? 1.682 -9.072 3.077 1.00 96.38 86 VAL A C 1
ATOM 608 O O . VAL A 1 86 ? 1.848 -9.358 4.260 1.00 96.38 86 VAL A O 1
ATOM 611 N N . GLN A 1 87 ? 0.475 -9.021 2.513 1.00 93.06 87 GLN A N 1
ATOM 612 C CA . GLN A 1 87 ? -0.757 -9.325 3.230 1.00 93.06 87 GLN A CA 1
ATOM 613 C C . GLN A 1 87 ? -0.772 -10.765 3.742 1.00 93.06 87 GLN A C 1
ATOM 615 O O . GLN A 1 87 ? -1.059 -10.995 4.914 1.00 93.06 87 GLN A O 1
ATOM 620 N N . HIS A 1 88 ? -0.424 -11.731 2.891 1.00 90.81 88 HIS A N 1
ATOM 621 C CA . HIS A 1 88 ? -0.422 -13.145 3.259 1.00 90.81 88 HIS A CA 1
ATOM 622 C C . HIS A 1 88 ? 0.613 -13.467 4.348 1.00 90.81 88 HIS A C 1
ATOM 624 O O . HIS A 1 88 ? 0.364 -14.299 5.213 1.00 90.81 88 HIS A O 1
ATOM 630 N N . SER A 1 89 ? 1.770 -12.797 4.332 1.00 91.69 89 SER A N 1
ATOM 631 C CA . SER A 1 89 ? 2.805 -12.974 5.358 1.00 91.69 89 SER A CA 1
ATOM 632 C C . SER A 1 89 ? 2.550 -12.178 6.643 1.00 91.69 89 SER A C 1
ATOM 634 O O . SER A 1 89 ? 2.983 -12.601 7.710 1.00 91.69 89 SER A O 1
ATOM 636 N N . GLY A 1 90 ? 1.912 -11.009 6.545 1.00 87.62 90 GLY A N 1
ATOM 637 C CA . GLY A 1 90 ? 1.746 -10.068 7.656 1.00 87.62 90 GLY A CA 1
ATOM 638 C C . GLY A 1 90 ? 0.401 -10.146 8.376 1.00 87.62 90 GLY A C 1
ATOM 639 O O . GLY A 1 90 ? 0.320 -9.722 9.526 1.00 87.62 90 GLY A O 1
ATOM 640 N N . GLY A 1 91 ? -0.640 -10.674 7.724 1.00 87.81 91 GLY A N 1
ATOM 641 C CA . GLY A 1 91 ? -1.978 -10.805 8.302 1.00 87.81 91 GLY A CA 1
ATOM 642 C C . GLY A 1 91 ? -2.608 -9.464 8.685 1.00 87.81 91 GLY A C 1
ATOM 643 O O . GLY A 1 91 ? -3.151 -9.341 9.782 1.00 87.81 91 GLY A O 1
ATOM 644 N N . TYR A 1 92 ? -2.504 -8.441 7.826 1.00 88.12 92 TYR A N 1
ATOM 645 C CA . TYR A 1 92 ? -3.054 -7.122 8.142 1.00 88.12 92 TYR A CA 1
ATOM 646 C C . TYR A 1 92 ? -4.581 -7.124 8.106 1.00 88.12 92 TYR A C 1
ATOM 648 O O . TYR A 1 92 ? -5.202 -7.687 7.209 1.00 88.12 92 TYR A O 1
ATOM 656 N N . SER A 1 93 ? -5.187 -6.460 9.083 1.00 87.31 93 SER A N 1
ATOM 657 C CA . SER A 1 93 ? -6.640 -6.271 9.150 1.00 87.31 93 SER A CA 1
ATOM 658 C C . SER A 1 93 ? -7.147 -5.257 8.124 1.00 87.31 93 SER A C 1
ATOM 660 O O . SER A 1 93 ? -8.252 -5.398 7.611 1.00 87.31 93 SER A O 1
ATOM 662 N N . HIS A 1 94 ? -6.325 -4.256 7.797 1.00 89.50 94 HIS A N 1
ATOM 663 C CA . HIS A 1 94 ? -6.682 -3.175 6.887 1.00 89.50 94 HIS A CA 1
ATOM 664 C C . HIS A 1 94 ? -5.514 -2.836 5.964 1.00 89.50 94 HIS A C 1
ATOM 666 O O . HIS A 1 94 ? -4.353 -2.869 6.380 1.00 89.50 94 HIS A O 1
ATOM 672 N N . ILE A 1 95 ? -5.829 -2.458 4.724 1.00 92.75 95 ILE A N 1
ATOM 673 C CA . ILE A 1 95 ? -4.855 -1.979 3.742 1.00 92.75 95 ILE A CA 1
ATOM 674 C C . ILE A 1 95 ? -5.321 -0.621 3.217 1.00 92.75 95 ILE A C 1
ATOM 676 O O . ILE A 1 95 ? -6.396 -0.516 2.631 1.00 92.75 95 ILE A O 1
ATOM 680 N N . PHE A 1 96 ? -4.496 0.406 3.397 1.00 92.38 96 PHE A N 1
ATOM 681 C CA . PHE A 1 96 ? -4.748 1.765 2.926 1.00 92.38 96 PHE A CA 1
ATOM 682 C C . PHE A 1 96 ? -3.765 2.149 1.827 1.00 92.38 96 PHE A C 1
ATOM 684 O O . PHE A 1 96 ? -2.588 1.795 1.861 1.00 92.38 96 PHE A O 1
ATOM 691 N N . ALA A 1 97 ? -4.242 2.946 0.881 1.00 93.62 97 ALA A N 1
ATOM 692 C CA . ALA A 1 97 ? -3.420 3.670 -0.075 1.00 93.62 97 ALA A CA 1
ATOM 693 C C . ALA A 1 97 ? -4.067 5.031 -0.343 1.00 93.62 97 ALA A C 1
ATOM 695 O O . ALA A 1 97 ? -5.261 5.223 -0.106 1.00 93.62 97 ALA A O 1
ATOM 696 N N . ALA A 1 98 ? -3.288 5.982 -0.851 1.00 90.81 98 ALA A N 1
ATOM 697 C CA . ALA A 1 98 ? -3.828 7.274 -1.256 1.00 90.81 98 ALA A CA 1
ATOM 698 C C . ALA A 1 98 ? -4.810 7.102 -2.428 1.00 90.81 98 ALA A C 1
ATOM 700 O O . ALA A 1 98 ? -4.527 6.363 -3.368 1.00 90.81 98 ALA A O 1
ATOM 701 N N . ALA A 1 99 ? -5.929 7.829 -2.438 1.00 89.44 99 ALA A N 1
ATOM 702 C CA . ALA A 1 99 ? -6.909 7.801 -3.534 1.00 89.44 99 ALA A CA 1
ATOM 703 C C . ALA A 1 99 ? -6.456 8.598 -4.785 1.00 89.44 99 ALA A C 1
ATOM 705 O O . ALA A 1 99 ? -7.255 9.259 -5.449 1.00 89.44 99 ALA A O 1
ATOM 706 N N . ASN A 1 100 ? -5.163 8.553 -5.106 1.00 88.25 100 ASN A N 1
ATOM 707 C CA . ASN A 1 100 ? -4.546 9.186 -6.271 1.00 88.25 100 ASN A CA 1
ATOM 708 C C . ASN A 1 100 ? -4.355 8.170 -7.416 1.00 88.25 100 ASN A C 1
ATOM 710 O O . ASN A 1 100 ? -4.785 7.021 -7.316 1.00 88.25 100 ASN A O 1
ATOM 714 N N . SER A 1 101 ? -3.695 8.576 -8.506 1.00 91.25 101 SER A N 1
ATOM 715 C CA . SER A 1 101 ? -3.450 7.698 -9.659 1.00 91.25 101 SER A CA 1
ATOM 716 C C . SER A 1 101 ? -2.743 6.393 -9.287 1.00 91.25 101 SER A C 1
ATOM 718 O O . SER A 1 101 ? -3.064 5.359 -9.856 1.00 91.25 101 SER A O 1
ATOM 720 N N . PHE A 1 102 ? -1.830 6.406 -8.316 1.00 93.31 102 PHE A N 1
ATOM 721 C CA . PHE A 1 102 ? -1.141 5.203 -7.855 1.00 93.31 102 PHE A CA 1
ATOM 722 C C . PHE A 1 102 ? -2.086 4.240 -7.134 1.00 93.31 102 PHE A C 1
ATOM 724 O O . PHE A 1 102 ? -2.222 3.085 -7.547 1.00 93.31 102 PHE A O 1
ATOM 731 N N . GLY A 1 103 ? -2.793 4.709 -6.101 1.00 91.12 103 GLY A N 1
ATOM 732 C CA . GLY A 1 103 ? -3.706 3.850 -5.349 1.00 91.12 103 GLY A CA 1
ATOM 733 C C . GLY A 1 103 ? -4.880 3.373 -6.201 1.00 91.12 103 GLY A C 1
ATOM 734 O O . GLY A 1 103 ? -5.213 2.191 -6.166 1.00 91.12 103 GLY A O 1
ATOM 735 N N . LYS A 1 104 ? -5.450 4.238 -7.052 1.00 90.25 104 LYS A N 1
ATOM 736 C CA . LYS A 1 104 ? -6.534 3.871 -7.985 1.00 90.25 104 LYS A CA 1
ATOM 737 C C . LYS A 1 104 ? -6.085 2.871 -9.056 1.00 90.25 104 LYS A C 1
ATOM 739 O O . LYS A 1 104 ? -6.903 2.082 -9.516 1.00 90.25 104 LYS A O 1
ATOM 744 N N . ASN A 1 105 ? -4.802 2.858 -9.416 1.00 92.38 105 ASN A N 1
ATOM 745 C CA . ASN A 1 105 ? -4.235 1.894 -10.361 1.00 92.38 105 ASN A CA 1
ATOM 746 C C . ASN A 1 105 ? -3.964 0.516 -9.721 1.00 92.38 105 ASN A C 1
ATOM 748 O O . ASN A 1 105 ? -4.115 -0.511 -10.379 1.00 92.38 105 ASN A O 1
ATOM 752 N N . ILE A 1 106 ? -3.566 0.474 -8.444 1.00 94.06 106 ILE A N 1
ATOM 753 C CA . ILE A 1 106 ? -3.103 -0.757 -7.774 1.00 94.06 106 ILE A CA 1
ATOM 754 C C . ILE A 1 106 ? -4.206 -1.422 -6.943 1.00 94.06 106 ILE A C 1
ATOM 756 O O . ILE A 1 106 ? -4.405 -2.637 -7.038 1.00 94.06 106 ILE A O 1
ATOM 760 N N . MET A 1 107 ? -4.935 -0.649 -6.135 1.00 93.12 107 MET A N 1
ATOM 761 C CA . MET A 1 107 ? -5.841 -1.182 -5.111 1.00 93.12 107 MET A CA 1
ATOM 762 C C . MET A 1 107 ? -6.989 -2.039 -5.656 1.00 93.12 107 MET A C 1
ATOM 764 O O . MET A 1 107 ? -7.252 -3.075 -5.047 1.00 93.12 107 MET A O 1
ATOM 768 N N . PRO A 1 108 ? -7.634 -1.723 -6.800 1.00 92.50 108 PRO A N 1
ATOM 769 C CA . PRO A 1 108 ? -8.662 -2.606 -7.356 1.00 92.50 108 PRO A CA 1
ATOM 770 C C . PRO A 1 108 ? -8.129 -4.009 -7.675 1.00 92.50 108 PRO A C 1
ATOM 772 O O 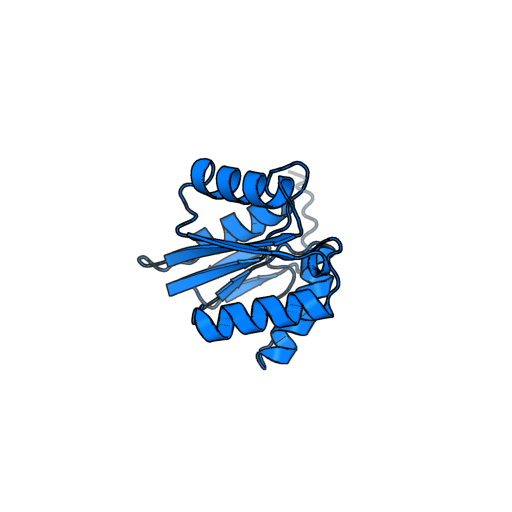. PRO A 1 108 ? -8.825 -5.004 -7.492 1.00 92.50 108 PRO A O 1
ATOM 775 N N . ARG A 1 109 ? -6.866 -4.104 -8.108 1.00 94.38 109 ARG A N 1
ATOM 776 C CA . ARG A 1 109 ? -6.219 -5.383 -8.420 1.00 94.38 109 ARG A CA 1
ATOM 777 C C . ARG A 1 109 ? -5.812 -6.141 -7.158 1.00 94.38 109 ARG A C 1
ATOM 779 O O . ARG A 1 109 ? -5.919 -7.360 -7.136 1.00 94.38 109 ARG A O 1
ATOM 786 N N . VAL A 1 110 ? -5.382 -5.434 -6.112 1.00 93.44 110 VAL A N 1
ATOM 787 C CA . VAL A 1 110 ? -5.137 -6.025 -4.784 1.00 93.44 110 VAL A CA 1
ATOM 788 C C . VAL A 1 110 ? -6.425 -6.609 -4.214 1.00 93.44 110 VAL A C 1
ATOM 790 O O . VAL A 1 110 ? -6.429 -7.754 -3.778 1.00 93.44 110 VAL A O 1
ATOM 793 N N . ALA A 1 111 ? -7.516 -5.847 -4.265 1.00 90.50 111 ALA A N 1
ATOM 794 C CA . ALA A 1 111 ? -8.810 -6.265 -3.744 1.00 90.50 111 ALA A CA 1
ATOM 795 C C . ALA A 1 111 ? -9.330 -7.524 -4.457 1.00 90.50 111 ALA A C 1
ATOM 797 O O . ALA A 1 111 ? -9.753 -8.468 -3.800 1.00 90.50 111 ALA A O 1
ATOM 798 N N . ALA A 1 112 ? -9.171 -7.587 -5.784 1.00 90.94 112 ALA A N 1
ATOM 799 C CA . ALA A 1 112 ? -9.488 -8.780 -6.564 1.00 90.94 112 ALA A CA 1
ATOM 800 C C . ALA A 1 112 ? -8.629 -10.003 -6.184 1.00 90.94 112 ALA A C 1
ATOM 802 O O . ALA A 1 112 ? -9.143 -11.114 -6.144 1.00 90.94 112 ALA A O 1
ATOM 803 N N . LEU A 1 113 ? -7.333 -9.822 -5.897 1.00 90.88 113 LEU A N 1
ATOM 804 C CA . LEU A 1 113 ? -6.460 -10.924 -5.463 1.00 90.88 113 LEU A CA 1
ATOM 805 C C . LEU A 1 113 ? -6.796 -11.431 -4.053 1.00 90.88 113 LEU A C 1
ATOM 807 O O . LEU A 1 113 ? -6.543 -12.593 -3.757 1.00 90.88 113 LEU A O 1
ATOM 811 N N . LEU A 1 114 ? -7.320 -10.559 -3.191 1.00 89.12 114 LEU A N 1
ATOM 812 C CA . LEU A 1 114 ? -7.711 -10.887 -1.818 1.00 89.12 114 LEU A CA 1
ATOM 813 C C . LEU A 1 114 ? -9.178 -11.326 -1.692 1.00 89.12 114 LEU A C 1
ATOM 815 O O . LEU A 1 114 ? -9.594 -11.666 -0.591 1.00 89.12 114 LEU A O 1
ATOM 819 N N . ASP A 1 115 ? -9.937 -11.310 -2.793 1.00 88.12 115 ASP A N 1
ATOM 820 C CA . ASP A 1 115 ? -11.380 -11.581 -2.835 1.00 88.12 115 ASP A CA 1
ATOM 821 C C . ASP A 1 115 ? -12.194 -10.687 -1.876 1.00 88.12 115 ASP A C 1
ATOM 823 O O . ASP A 1 115 ? -13.065 -11.134 -1.131 1.00 88.12 115 ASP A O 1
ATOM 827 N N . VAL A 1 116 ? -11.880 -9.384 -1.868 1.00 83.62 116 VAL A N 1
ATOM 828 C CA . VAL A 1 116 ? -12.571 -8.370 -1.053 1.00 83.62 116 VAL A CA 1
ATOM 829 C C . VAL A 1 116 ? -13.088 -7.218 -1.908 1.00 83.62 116 VAL A C 1
ATO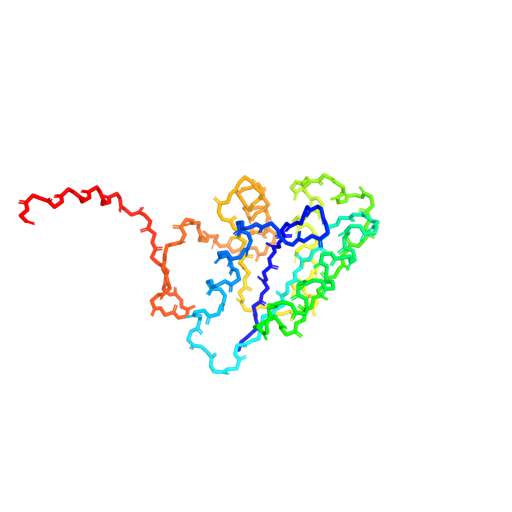M 831 O O . VAL A 1 116 ? -12.496 -6.850 -2.923 1.00 83.62 116 VAL A O 1
ATOM 834 N N . SER A 1 117 ? -14.175 -6.588 -1.465 1.00 78.06 117 SER A N 1
ATOM 835 C CA . SER A 1 117 ? -14.706 -5.376 -2.097 1.00 78.06 117 SER A CA 1
ATOM 836 C C . SER A 1 117 ? -13.950 -4.137 -1.599 1.00 78.06 117 SER A C 1
ATOM 838 O O . SER A 1 117 ? -14.022 -3.833 -0.406 1.00 78.06 117 SER A O 1
ATOM 840 N N . PRO A 1 118 ? -13.240 -3.386 -2.464 1.00 77.56 118 PRO A N 1
ATOM 841 C CA . PRO A 1 118 ? -12.504 -2.207 -2.029 1.00 77.56 118 PRO A CA 1
ATOM 842 C C . PRO A 1 118 ? -13.449 -1.048 -1.705 1.00 77.56 118 PRO A C 1
ATOM 844 O O . PRO A 1 118 ? -14.431 -0.795 -2.409 1.00 77.56 118 PRO A O 1
ATOM 847 N N . ILE A 1 119 ? -13.092 -0.273 -0.681 1.00 72.19 119 ILE A N 1
ATOM 848 C CA . ILE A 1 119 ? -13.741 1.001 -0.389 1.00 72.19 119 ILE A CA 1
ATOM 849 C C . ILE A 1 119 ? -12.869 2.135 -0.928 1.00 72.19 119 ILE A C 1
ATOM 851 O O . ILE A 1 119 ? -11.789 2.396 -0.412 1.00 72.19 119 ILE A O 1
ATOM 855 N N . THR A 1 120 ? -13.317 2.795 -1.999 1.00 67.31 120 THR A N 1
ATOM 856 C CA . THR A 1 120 ? -12.619 3.943 -2.597 1.00 67.31 120 THR A CA 1
ATOM 857 C C . THR A 1 120 ? -13.170 5.275 -2.094 1.00 67.31 120 THR A C 1
ATOM 859 O O . THR A 1 120 ? -14.305 5.339 -1.619 1.00 67.31 120 THR A O 1
ATOM 862 N N . ASP A 1 121 ? -12.349 6.324 -2.233 1.00 59.94 121 ASP A N 1
ATOM 863 C CA . ASP A 1 121 ? -12.692 7.735 -1.991 1.00 59.94 121 ASP A CA 1
ATOM 864 C C . ASP A 1 121 ? -13.251 8.014 -0.582 1.00 59.94 121 ASP A C 1
ATOM 866 O O . ASP A 1 121 ? -14.202 8.774 -0.398 1.00 59.94 121 ASP A O 1
ATOM 870 N N . VAL A 1 122 ? -12.628 7.384 0.419 1.00 62.56 122 VAL A N 1
ATOM 871 C CA . VAL A 1 122 ? -12.935 7.582 1.838 1.00 62.56 122 VAL A CA 1
ATOM 872 C C . VAL A 1 122 ? -12.457 8.961 2.303 1.00 62.56 122 VAL A C 1
ATOM 874 O O . VAL A 1 122 ? -11.277 9.284 2.169 1.00 62.56 122 VAL A O 1
ATOM 877 N N . THR A 1 123 ? -13.358 9.757 2.878 1.00 60.06 123 THR A N 1
ATOM 878 C CA . THR A 1 123 ? -13.093 11.100 3.431 1.00 60.06 123 THR A CA 1
ATOM 879 C C . THR A 1 123 ? -13.120 11.144 4.957 1.00 60.06 123 THR A C 1
ATOM 881 O O . THR A 1 123 ? -12.665 12.119 5.551 1.00 60.06 123 THR A O 1
ATOM 884 N N . GLY A 1 124 ? -13.616 10.088 5.601 1.00 52.66 124 GLY A N 1
ATOM 885 C CA . GLY A 1 124 ? -13.654 9.960 7.053 1.00 52.66 124 GLY A CA 1
ATOM 886 C C . GLY A 1 124 ? -13.850 8.514 7.493 1.00 52.66 124 GLY A C 1
ATOM 887 O O . GLY A 1 124 ? -14.383 7.695 6.745 1.00 52.66 124 GLY A O 1
ATOM 888 N N . ILE A 1 125 ? -13.412 8.206 8.710 1.00 58.03 125 ILE A N 1
ATOM 889 C CA . ILE A 1 125 ? -13.619 6.914 9.372 1.00 58.03 125 ILE A CA 1
ATOM 890 C C . ILE A 1 125 ? -14.516 7.191 10.575 1.00 58.03 125 ILE A C 1
ATOM 892 O O . ILE A 1 125 ? -14.134 7.964 11.452 1.00 58.03 125 ILE A O 1
ATOM 896 N N . SER A 1 126 ? -15.720 6.622 10.584 1.00 59.75 126 SER A N 1
ATOM 897 C CA . SER A 1 126 ? -16.667 6.783 11.696 1.00 59.75 126 SER A CA 1
ATOM 898 C C . SER A 1 126 ? -16.487 5.692 12.748 1.00 59.75 126 SER A C 1
ATOM 900 O O . SER A 1 126 ? -16.566 5.978 13.938 1.00 59.75 126 SER A O 1
ATOM 902 N N . ASP A 1 127 ? -16.206 4.462 12.317 1.00 59.19 127 ASP A N 1
ATOM 903 C CA . ASP A 1 127 ? -15.829 3.340 13.177 1.00 59.19 127 ASP A CA 1
ATOM 904 C C . ASP A 1 127 ? -14.928 2.353 12.403 1.00 59.19 127 ASP A C 1
ATOM 906 O O . ASP A 1 127 ? -14.591 2.604 11.246 1.00 59.19 127 ASP A O 1
ATOM 910 N N . SER A 1 128 ? -14.509 1.246 13.028 1.00 60.34 128 SER A N 1
ATOM 911 C CA . SER A 1 128 ? -13.581 0.270 12.429 1.00 60.34 128 SER A CA 1
ATOM 912 C C . SER A 1 128 ? -14.084 -0.393 11.139 1.00 60.34 128 SER A C 1
ATOM 914 O O . SER A 1 128 ? -13.264 -0.905 10.384 1.00 60.34 128 SER A O 1
ATOM 916 N N . ASN A 1 129 ? -15.389 -0.354 10.856 1.00 56.62 129 ASN A N 1
ATOM 917 C CA . ASN A 1 129 ? -16.004 -0.901 9.644 1.00 56.62 129 ASN A CA 1
ATOM 918 C C . ASN A 1 129 ? -16.813 0.138 8.836 1.00 56.62 129 ASN A C 1
ATOM 920 O O . ASN A 1 129 ? -17.274 -0.176 7.736 1.00 56.62 129 ASN A O 1
ATOM 924 N N . THR A 1 130 ? -16.985 1.364 9.339 1.00 56.81 130 THR A N 1
ATOM 925 C CA . THR A 1 130 ? -17.794 2.417 8.708 1.00 56.81 130 THR A CA 1
ATOM 926 C C . T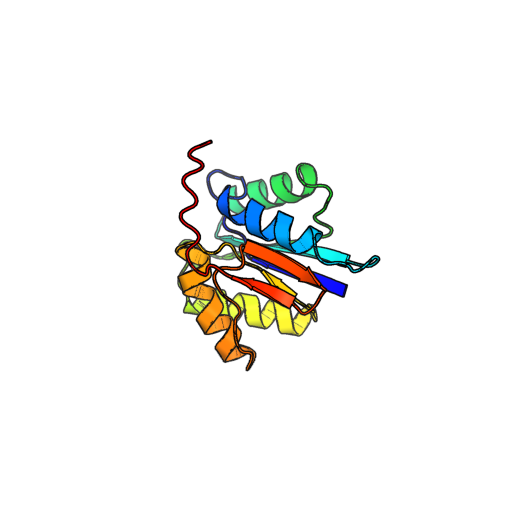HR A 1 130 ? -16.921 3.543 8.170 1.00 56.81 130 THR A C 1
ATOM 928 O O . THR A 1 130 ? -16.292 4.302 8.913 1.00 56.81 130 THR A O 1
ATOM 931 N N . PHE A 1 131 ? -16.956 3.700 6.849 1.00 54.66 131 PHE A N 1
ATOM 932 C CA . PHE A 1 131 ? -16.184 4.689 6.104 1.00 54.66 131 PHE A CA 1
ATOM 933 C C . PHE A 1 131 ? -17.118 5.681 5.398 1.00 54.66 131 PHE A C 1
ATOM 935 O O . PHE A 1 131 ? -18.083 5.280 4.745 1.00 54.66 131 PHE A O 1
ATOM 942 N N . VAL A 1 132 ? -16.816 6.975 5.492 1.00 57.94 132 VAL A N 1
ATOM 943 C CA . VAL A 1 132 ? -17.555 8.060 4.827 1.00 57.94 132 VAL A CA 1
ATOM 944 C C . VAL A 1 132 ? -16.997 8.263 3.417 1.00 57.94 132 VAL A C 1
ATOM 946 O O . VAL A 1 132 ? -15.781 8.347 3.254 1.00 57.94 132 VAL A O 1
ATOM 949 N N . ARG A 1 133 ? -17.866 8.356 2.401 1.00 46.91 133 ARG A N 1
ATOM 950 C CA . ARG A 1 133 ? -17.512 8.654 0.997 1.00 46.91 133 ARG A CA 1
ATOM 951 C C . ARG A 1 133 ? -18.094 9.998 0.549 1.00 46.91 133 ARG A C 1
ATOM 953 O O . ARG A 1 133 ? -19.034 10.497 1.160 1.00 46.91 133 ARG A O 1
ATOM 960 N N . TYR A 1 134 ? -17.563 10.555 -0.543 1.00 43.66 134 TYR A N 1
ATOM 961 C CA . TYR A 1 134 ? -18.203 11.661 -1.264 1.00 43.66 134 TYR A CA 1
ATOM 962 C C . TYR A 1 134 ? -19.606 11.259 -1.751 1.00 43.66 134 TYR A C 1
ATOM 964 O O . TYR A 1 134 ? -19.732 10.559 -2.751 1.00 43.66 134 TYR A O 1
ATOM 972 N N . ASP A 1 135 ? -20.638 11.787 -1.102 1.00 35.69 135 ASP A N 1
ATOM 973 C CA . ASP A 1 135 ? -21.760 12.384 -1.822 1.00 35.69 135 ASP A CA 1
ATOM 974 C C . ASP A 1 135 ? -21.510 13.900 -1.845 1.00 35.69 135 ASP A C 1
ATOM 976 O O . ASP A 1 135 ? -21.113 14.507 -0.850 1.00 35.69 135 ASP A O 1
ATOM 980 N N . VAL A 1 136 ? -21.634 14.498 -3.025 1.00 36.25 136 VAL A N 1
ATOM 981 C CA . VAL A 1 136 ? -21.369 15.912 -3.330 1.00 36.25 136 VAL A CA 1
ATOM 982 C C . VAL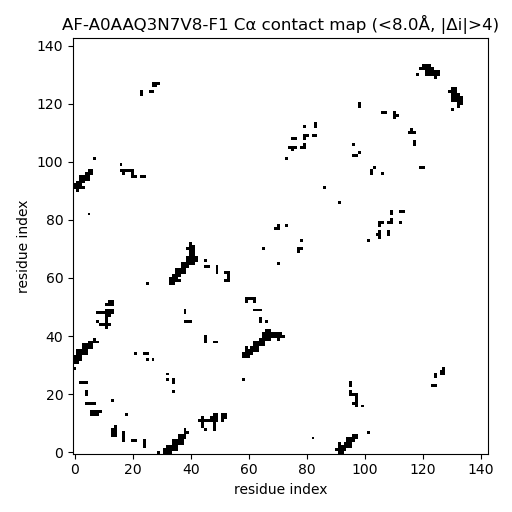 A 1 136 ? -22.060 16.870 -2.349 1.00 36.25 136 VAL A C 1
ATOM 984 O O . VAL A 1 136 ? -23.240 17.170 -2.490 1.00 36.25 136 VAL A O 1
ATOM 987 N N . LEU A 1 137 ? -21.305 17.448 -1.413 1.00 29.98 137 LEU A N 1
ATOM 988 C CA . LEU A 1 137 ? -21.712 18.651 -0.684 1.00 29.98 137 LEU A CA 1
ATOM 989 C C . LEU A 1 137 ? -20.877 19.835 -1.169 1.00 29.98 137 LEU A C 1
ATOM 991 O O . LEU A 1 137 ? -19.826 20.176 -0.632 1.00 29.98 137 LEU A O 1
ATOM 995 N N . CYS A 1 138 ? -21.378 20.463 -2.230 1.00 28.14 138 CYS A N 1
ATOM 996 C CA . CYS A 1 138 ? -21.092 21.860 -2.510 1.00 28.14 138 CYS A CA 1
ATOM 997 C C . CYS A 1 138 ? -21.795 22.678 -1.417 1.00 28.14 138 CYS A C 1
ATOM 999 O O . CYS A 1 138 ? -23.014 22.827 -1.449 1.00 28.14 138 CYS A O 1
ATOM 1001 N N . PHE A 1 139 ? -21.051 23.145 -0.414 1.00 27.58 139 PHE A N 1
ATOM 1002 C CA . PHE A 1 139 ? -21.578 24.065 0.591 1.00 27.58 139 PHE A CA 1
ATOM 1003 C C . PHE A 1 139 ? -21.070 25.475 0.285 1.00 27.58 139 PHE A C 1
ATOM 1005 O O . PHE A 1 139 ? -19.909 25.800 0.527 1.00 27.58 139 PHE A O 1
ATOM 1012 N N . LEU A 1 140 ? -21.945 26.309 -0.276 1.00 26.67 140 LEU A N 1
ATOM 1013 C CA . LEU A 1 140 ? -21.816 27.761 -0.222 1.00 26.67 140 LEU A CA 1
ATOM 1014 C C . LEU A 1 140 ? -22.537 28.221 1.047 1.00 26.67 140 LEU A C 1
ATOM 1016 O O . LEU A 1 140 ? -23.763 28.163 1.116 1.00 26.67 140 LEU A O 1
ATOM 1020 N N . SER A 1 141 ? -21.779 28.677 2.046 1.00 25.31 141 SER A N 1
ATOM 1021 C CA . SER A 1 141 ? -22.356 29.423 3.166 1.00 25.31 141 SER A CA 1
ATOM 1022 C C . SER A 1 141 ? -22.612 30.855 2.700 1.00 25.31 141 SER A C 1
ATOM 1024 O O . SER A 1 141 ? -21.670 31.627 2.537 1.00 25.31 141 SER A O 1
ATOM 1026 N N . MET A 1 142 ? -23.874 31.206 2.450 1.00 38.12 142 MET A N 1
ATOM 1027 C CA . MET A 1 142 ? -24.340 32.5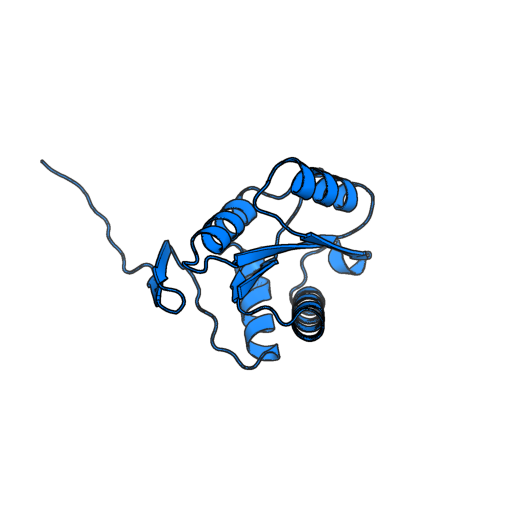95 2.442 1.00 38.12 142 MET A CA 1
ATOM 1028 C C . MET A 1 142 ? -25.161 32.823 3.707 1.00 38.12 142 MET A C 1
ATOM 1030 O O . MET A 1 142 ? -26.380 32.839 3.624 1.00 38.12 142 MET A O 1
ATOM 1034 N N . PHE A 1 143 ? -24.476 32.931 4.845 1.00 48.97 143 PHE A N 1
ATOM 1035 C CA . PHE A 1 143 ? -24.759 33.792 6.000 1.00 48.97 143 PHE A CA 1
ATOM 1036 C C . PHE A 1 143 ? -23.471 33.888 6.822 1.00 48.97 143 PHE A C 1
ATOM 1038 O O . PHE A 1 143 ? -22.740 32.866 6.870 1.00 48.97 143 PHE A O 1
#

Radius of gyration: 15.54 Å; Cα contacts (8 Å, |Δi|>4): 243; chains: 1; bounding box: 44×47×34 Å

=== Feature glossary ===
Feature key, reading from the visual/contextual features back to the raw sequence:

Rendered structure images. Six rendered views show the 3D structure from the faces of a cube — i.e. along ±x, ±y, ±z. Rendering representation is drawn randomly per protein from cartoon (secondary-structure ribbons), sticks (backbone bonds), or molecular surface; coloring is either N→C rainbow (blue at the N-terminus through red at the C-terminus) or one color per chain.

Contact-map, Ramachandran, and PAE plots. The contact map is a binary N×N matrix image: pixel (i, j) is dark where Cα_i and Cα_j are within 8 Å and |i−j|>4. Because the |i−j|>4 filter removes local helical contacts, off-diagonal stripes parallel to the main diagonal indicate parallel β-sheets; stripes perpendicular to it indicate antiparallel β-sheets. The Ramachandran plot scatters every residue's (φ, ψ) pair against the sterically allowed regions. The PAE heatmap renders the predicted-aligned-error matrix.

InterPro / GO / CATH / organism. Database cross-references. InterPro integrates a dozen domain/family signature databases into unified entries with residue-range hits. GO terms attach function/process/location labels with evidence codes. CATH codes position the fold in a four-level structural taxonomy. Organism is the NCBI-taxonomy species name.

Nearest PDB structures. The Foldseek neighbor list gives the closest experimentally determined structures in the PDB, ranked by structural alignment. TM-score near 1 means near-identical fold; near 0.3 means only rough topology match. This is how one finds what a novel AlphaFold prediction most resembles in the solved-structure universe.

Predicted aligned error. PAE(i, j) answers: if I align the predicted and true structures on residue i, how far off (in Å) do I expect residue j to be? A block-diagonal PAE matrix with low values on the blocks and high values off-diagonal is the signature of a multi-domain protein with confidently predicted domains but uncertain inter-domain orientation.

Solvent-accessible surface area. Accessible surface area quantifies burial. A residue with SASA near zero is packed into the hydrophobic core; one with SASA >100 Å² sits on the surface. Computed here via the Shrake–Rupley numerical algorithm with a 1.4 Å probe.

B-factor. B-factor (Debye–Waller factor) reflects atomic displacement in the crystal lattice. It is an experimental observable (units Å²), not a prediction; low values mean the atom is pinned down, high values mean it moves or is heterogeneous across the crystal.

pLDDT. For AlphaFold models, the B-factor field carries pLDDT — the model's own estimate of local accuracy on a 0–100 scale. Regions with pLDDT<50 should be treated as essentially unmodeled; they often correspond to intrinsically disordered segments.

Backbone torsions (φ/ψ). φ (phi) and ψ (psi) are the two rotatable backbone dihedrals per residue: φ is the C(i-1)–N–Cα–C torsion, ψ is the N–Cα–C–N(i+1) torsion, both in degrees on (−180°, 180°]. α-helical residues cluster near (−60°, −45°); β-strand residues near (−120°, +130°). A Ramachandran plot is simply a scatter of (φ, ψ) for every residue.

Radius of gyration, Cα contacts, bounding box. Radius of gyration (Rg) is the root-mean-square distance of Cα atoms from their centroid — a single number for overall size and compactness. A globular domain of N residues has Rg ≈ 2.2·N^0.38 Å; an extended or disordered chain has a much larger Rg. The Cα contact count is the number of residue pairs whose Cα atoms are within 8 Å and are more than four positions apart in sequence — a standard proxy for tertiary packing density. The bounding box is the smallest axis-aligned box enclosing all Cα atoms.

Secondary structure (3-state, P-SEA). Three-state secondary structure (P-SEA) collapses the eight DSSP classes into helix (a), strand (b), and coil (c). P-SEA assigns these from Cα geometry alone — distances and angles — without requiring backbone oxygens, so it works on any Cα trace.

Secondary structure (8-state, DSSP). DSSP 8-state secondary structure assigns each residue one of H (α-helix), G (3₁₀-helix), I (π-helix), E (extended β-strand), B (isolated β-bridge), T (hydrogen-bonded turn), S (bend), or '-' (coil). The assignment is computed from backbone hydrogen-bond geometry via the Kabsch–Sander algorithm.

Foldseek 3Di. A 3Di character summarizes, for each residue, the relative orientation of the Cα frame of its nearest spatial neighbor. Because it encodes fold topology rather than chemistry, 3Di alignments detect remote structural similarity that sequence alignment misses.

mmCIF coordinates. The mmCIF block holds the 3D Cartesian coordinates of each backbone atom (N, Cα, C, O) in ångströms. mmCIF is the PDB's canonical archive format — a tagged-loop text representation of the atomic model.

Sequence. Sequence gives the chain of amino acids in standard one-letter code (A=alanine, C=cysteine, …, Y=tyrosine), read N→C. It is the only feature that is directly encoded by the gene; all structural features are derived from the folded form of this sequence.